Protein AF-A0A2W7P057-F1 (afdb_monomer_lite)

Radius of gyration: 13.1 Å; chains: 1; bounding box: 27×18×42 Å

Sequence (68 aa):
MSALGYEVKSNAQIRQWRTGFRSPSEKNCVGLEKATDGRIRRQDLRPNDWWLIWPEMPGAKNRSIKKK

Secondary structure (DSSP, 8-state):
--TTSS----HHHHHHHHTTSSPPPHHHHHHHHHHTTTSS-HHHH-TTTHHHH-TTSTTGGGTTT---

InterPro domains:
  IPR010982 Lambda repressor-like, DNA-binding domain superfamily [G3DSA:1.10.260.40] (2-52)

pLDDT: mean 78.44, std 13.35, range [41.78, 89.12]

Organism: NCBI:txid3024399

Foldseek 3Di:
DCPQPDDDPDPVVVVCLVVVVDQDDPVVQVSVCSVVVNPRHSCNSCVPCSCVVCVVDPPSVPPPPDDD

Structure (mmCIF, N/CA/C/O backbone):
data_AF-A0A2W7P057-F1
#
_entry.id   AF-A0A2W7P057-F1
#
loop_
_atom_site.group_PDB
_atom_site.id
_atom_site.type_symbol
_atom_site.label_atom_id
_atom_site.label_alt_id
_atom_site.label_comp_id
_atom_site.label_asym_id
_atom_site.label_entity_id
_atom_site.label_seq_id
_atom_site.pdbx_PDB_ins_code
_atom_site.Cartn_x
_atom_site.Cartn_y
_atom_site.Cartn_z
_atom_site.occupancy
_atom_site.B_iso_or_equiv
_atom_site.auth_seq_id
_atom_site.auth_comp_id
_atom_site.auth_asym_id
_atom_site.auth_atom_id
_atom_site.pdbx_PDB_model_num
ATOM 1 N N . MET A 1 1 ? 7.969 0.003 -15.194 1.00 45.19 1 MET A N 1
ATOM 2 C CA . MET A 1 1 ? 6.850 -0.845 -15.670 1.00 45.19 1 MET A CA 1
ATOM 3 C C . MET A 1 1 ? 5.546 -0.144 -15.327 1.00 45.19 1 MET A C 1
ATOM 5 O O . MET A 1 1 ? 5.179 -0.113 -14.160 1.00 45.19 1 MET A O 1
ATOM 9 N N . SER A 1 2 ? 4.895 0.458 -16.322 1.00 48.53 2 SER A N 1
ATOM 10 C CA . SER A 1 2 ? 3.707 1.316 -16.155 1.00 48.53 2 SER A CA 1
ATOM 11 C C . SER A 1 2 ? 2.395 0.568 -16.414 1.00 48.53 2 SER A C 1
ATOM 13 O O . SER A 1 2 ? 1.468 1.126 -16.984 1.00 48.53 2 SER A O 1
ATOM 15 N N . ALA A 1 3 ? 2.306 -0.702 -16.013 1.00 51.62 3 ALA A N 1
ATOM 16 C CA . ALA A 1 3 ? 1.106 -1.509 -16.249 1.00 51.62 3 ALA A CA 1
ATOM 17 C C . ALA A 1 3 ? -0.061 -1.163 -15.300 1.00 51.62 3 ALA A C 1
ATOM 19 O O . ALA A 1 3 ? -1.167 -1.644 -15.498 1.00 51.62 3 ALA A O 1
ATOM 20 N N . LEU A 1 4 ? 0.171 -0.342 -14.267 1.00 55.19 4 LEU A N 1
ATOM 21 C CA . LEU A 1 4 ? -0.751 -0.201 -13.133 1.00 55.19 4 LEU A CA 1
ATOM 22 C C . LEU A 1 4 ? -1.147 1.254 -12.812 1.00 55.19 4 LEU A C 1
ATOM 24 O O . LEU A 1 4 ? -1.765 1.521 -11.784 1.00 55.19 4 LEU A O 1
ATOM 28 N N . GLY A 1 5 ? -0.780 2.211 -13.673 1.00 59.38 5 GLY A N 1
ATOM 29 C CA . GLY A 1 5 ? -1.114 3.632 -13.486 1.00 59.38 5 GLY A CA 1
ATOM 30 C C . GLY A 1 5 ? -0.238 4.386 -12.474 1.00 59.38 5 GLY A C 1
ATOM 31 O O . GLY A 1 5 ? -0.605 5.477 -12.044 1.00 59.38 5 GLY A O 1
ATOM 32 N N . TYR A 1 6 ? 0.917 3.833 -12.090 1.00 65.31 6 TYR A N 1
ATOM 33 C CA . TYR A 1 6 ? 1.930 4.507 -11.268 1.00 65.31 6 TYR A CA 1
ATOM 34 C C . TYR A 1 6 ? 3.347 4.084 -11.672 1.00 65.31 6 TYR A C 1
ATOM 36 O O . TYR A 1 6 ? 3.576 2.974 -12.159 1.00 65.31 6 TYR A O 1
ATOM 44 N N . GLU A 1 7 ? 4.308 4.990 -11.483 1.00 67.44 7 GLU A N 1
ATOM 45 C CA . GLU A 1 7 ? 5.691 4.789 -11.906 1.00 67.44 7 GLU A CA 1
ATOM 46 C C . GLU A 1 7 ? 6.487 4.023 -10.841 1.00 67.44 7 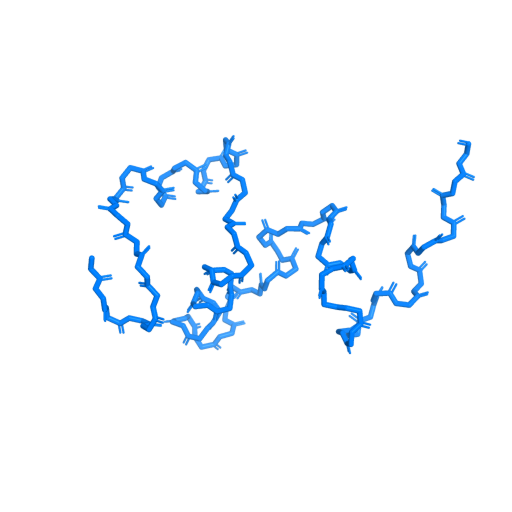GLU A C 1
ATOM 48 O O . GLU A 1 7 ? 6.984 4.579 -9.857 1.00 67.44 7 GLU A O 1
ATOM 53 N N . VAL A 1 8 ? 6.641 2.715 -11.049 1.00 70.94 8 VAL A N 1
ATOM 54 C CA . VAL A 1 8 ? 7.661 1.936 -10.341 1.00 70.94 8 VAL A CA 1
ATOM 55 C C . VAL A 1 8 ? 8.962 2.005 -11.129 1.00 70.94 8 VAL A C 1
ATOM 57 O O . VAL A 1 8 ? 9.073 1.418 -12.211 1.00 70.94 8 VAL A O 1
ATOM 60 N N . LYS A 1 9 ? 9.946 2.710 -10.559 1.00 70.62 9 LYS A N 1
ATOM 61 C CA . LYS A 1 9 ? 11.253 2.961 -11.181 1.00 70.62 9 LYS A CA 1
ATOM 62 C C . LYS A 1 9 ? 12.083 1.687 -11.365 1.00 70.62 9 LYS A C 1
ATOM 64 O O . LYS A 1 9 ? 12.791 1.568 -12.357 1.00 70.62 9 LYS A O 1
ATOM 69 N N . SER A 1 10 ? 12.006 0.723 -10.439 1.00 79.19 10 SER A N 1
ATOM 70 C CA . SER A 1 10 ? 12.773 -0.531 -10.527 1.00 79.19 10 SER A CA 1
ATOM 71 C C . SER A 1 10 ? 12.167 -1.694 -9.729 1.00 79.19 10 SER A C 1
ATOM 73 O O . SER A 1 10 ? 11.491 -1.498 -8.719 1.00 79.19 10 SER A O 1
ATOM 75 N N . ASN A 1 11 ? 12.486 -2.932 -10.129 1.00 79.88 11 ASN A N 1
ATOM 76 C CA . ASN A 1 11 ? 12.121 -4.145 -9.377 1.00 79.88 11 ASN A CA 1
ATOM 77 C C . ASN A 1 11 ? 12.760 -4.195 -7.980 1.00 79.88 11 ASN A C 1
ATOM 79 O O . ASN A 1 11 ? 12.195 -4.783 -7.057 1.00 79.88 11 ASN A O 1
ATOM 83 N N . ALA A 1 12 ? 13.922 -3.558 -7.798 1.00 84.62 12 ALA A N 1
ATOM 84 C CA . ALA A 1 12 ? 14.562 -3.434 -6.492 1.00 84.62 12 ALA A CA 1
ATOM 85 C C . ALA A 1 12 ? 13.688 -2.642 -5.505 1.00 84.62 12 ALA A C 1
ATOM 87 O O . ALA A 1 12 ? 13.604 -3.009 -4.335 1.00 84.62 12 ALA A O 1
ATOM 88 N N . GLN A 1 13 ? 12.970 -1.620 -5.981 1.00 85.19 13 GLN A N 1
ATOM 89 C CA . GLN A 1 13 ? 12.038 -0.843 -5.164 1.00 85.19 13 GLN A CA 1
ATOM 90 C C . GLN A 1 13 ? 10.882 -1.710 -4.639 1.00 85.19 13 GLN A C 1
ATOM 92 O O . GLN A 1 13 ? 10.548 -1.643 -3.460 1.00 85.19 13 GLN A O 1
ATOM 97 N N . ILE A 1 14 ? 10.326 -2.590 -5.480 1.00 82.50 14 ILE A N 1
ATOM 98 C CA . ILE A 1 14 ? 9.283 -3.545 -5.065 1.00 82.50 14 ILE A CA 1
ATOM 99 C C . ILE A 1 14 ? 9.834 -4.518 -4.018 1.00 82.50 14 ILE A C 1
ATOM 101 O O . ILE A 1 14 ? 9.173 -4.800 -3.020 1.00 82.50 14 ILE A O 1
ATOM 105 N N . ARG A 1 15 ? 11.065 -5.013 -4.211 1.00 86.81 15 ARG A N 1
ATOM 106 C CA . ARG A 1 15 ? 11.723 -5.896 -3.235 1.00 86.81 15 ARG A CA 1
ATOM 107 C C . ARG A 1 15 ? 11.891 -5.216 -1.875 1.00 86.81 15 ARG A C 1
ATOM 109 O O . ARG A 1 15 ? 11.602 -5.855 -0.872 1.00 86.81 15 ARG A O 1
ATOM 116 N N . GLN A 1 16 ? 12.284 -3.942 -1.845 1.00 88.06 16 GLN A N 1
ATOM 117 C CA . GLN A 1 16 ? 12.409 -3.167 -0.603 1.00 88.06 16 GLN A CA 1
ATOM 118 C C . GLN A 1 16 ? 11.074 -3.014 0.133 1.00 88.06 16 GLN A C 1
ATOM 120 O O . GLN A 1 16 ? 11.052 -3.061 1.362 1.00 88.06 16 GLN A O 1
ATOM 125 N N . TRP A 1 17 ? 9.968 -2.860 -0.603 1.00 86.94 17 TRP A N 1
ATOM 126 C CA . TRP A 1 17 ? 8.627 -2.839 -0.013 1.00 86.94 17 TRP A CA 1
ATOM 127 C C . TRP A 1 17 ? 8.245 -4.202 0.555 1.00 86.94 17 TRP A C 1
ATOM 129 O O . TRP A 1 17 ? 7.759 -4.287 1.676 1.00 86.94 17 TRP A O 1
ATOM 139 N N . ARG A 1 18 ? 8.539 -5.283 -0.178 1.00 83.56 18 ARG A N 1
ATOM 140 C CA . ARG A 1 18 ? 8.262 -6.654 0.270 1.00 83.56 18 ARG A CA 1
ATOM 141 C C . ARG A 1 18 ? 9.027 -7.024 1.542 1.00 83.56 18 ARG A C 1
ATOM 143 O O . ARG A 1 18 ? 8.501 -7.755 2.369 1.00 83.56 18 ARG A O 1
ATOM 150 N N . THR A 1 19 ? 10.265 -6.556 1.691 1.00 85.62 19 THR A N 1
ATOM 151 C CA . THR A 1 19 ? 11.078 -6.802 2.893 1.00 85.62 19 THR A CA 1
ATOM 152 C C . THR A 1 19 ? 10.776 -5.828 4.033 1.00 85.62 19 THR A C 1
ATOM 154 O O . THR A 1 19 ? 11.415 -5.923 5.074 1.00 85.62 19 THR A O 1
ATOM 157 N N . GLY A 1 20 ? 9.867 -4.862 3.845 1.00 82.06 20 GLY A N 1
ATOM 158 C CA . GLY A 1 20 ? 9.563 -3.831 4.844 1.00 82.06 20 GLY A CA 1
ATOM 159 C C . GLY A 1 20 ? 10.697 -2.827 5.076 1.00 82.06 20 GLY A C 1
ATOM 160 O O . GLY A 1 20 ? 10.644 -2.048 6.020 1.00 82.06 20 GLY A O 1
ATOM 161 N N . PHE A 1 21 ? 11.722 -2.817 4.217 1.00 85.44 21 PHE A N 1
ATOM 162 C CA . PHE A 1 21 ? 12.866 -1.908 4.349 1.00 85.44 21 PHE A CA 1
ATOM 163 C C . PHE A 1 21 ? 12.468 -0.452 4.072 1.00 85.44 21 PHE A C 1
ATOM 165 O O . PHE A 1 21 ? 13.028 0.480 4.645 1.00 85.44 21 PHE A O 1
ATOM 172 N N . ARG A 1 22 ? 11.489 -0.245 3.185 1.00 85.50 22 ARG A N 1
ATOM 173 C CA . ARG A 1 22 ? 10.848 1.053 2.955 1.00 85.50 22 ARG A CA 1
ATOM 174 C C . ARG A 1 22 ? 9.355 0.875 2.748 1.00 85.50 22 ARG A C 1
ATOM 176 O O . ARG A 1 22 ? 8.938 -0.072 2.090 1.00 85.50 22 ARG A O 1
ATOM 183 N N . SER A 1 23 ? 8.575 1.845 3.207 1.00 85.12 23 SER A N 1
ATOM 184 C CA . SER A 1 23 ? 7.153 1.917 2.878 1.00 85.12 23 SER A CA 1
ATOM 185 C C . SER A 1 23 ? 6.958 2.549 1.493 1.00 85.12 23 SER A C 1
ATOM 187 O O . SER A 1 23 ? 7.615 3.551 1.180 1.00 85.12 23 SER A O 1
ATOM 189 N N . PRO A 1 24 ? 6.063 2.016 0.643 1.00 87.75 24 PRO A N 1
ATOM 190 C CA . PRO A 1 24 ? 5.672 2.686 -0.591 1.00 87.75 24 PRO A CA 1
ATOM 191 C C . PRO A 1 24 ? 5.076 4.070 -0.307 1.00 87.75 24 PRO A C 1
ATOM 193 O O . PRO A 1 24 ? 4.555 4.348 0.776 1.00 87.75 24 PRO A O 1
ATOM 196 N N . SER A 1 25 ? 5.158 4.960 -1.297 1.00 87.88 25 SER A N 1
ATOM 197 C CA . SER A 1 25 ? 4.424 6.224 -1.261 1.00 87.88 25 SER A CA 1
ATOM 198 C C . SER A 1 25 ? 2.926 5.981 -1.434 1.00 87.88 25 SER A C 1
ATOM 200 O O . SER A 1 25 ? 2.483 4.921 -1.875 1.00 87.88 25 SER A O 1
ATOM 202 N N . GLU A 1 26 ? 2.144 7.002 -1.135 1.00 87.12 26 GLU A N 1
ATOM 203 C CA . GLU A 1 26 ? 0.682 6.982 -1.140 1.00 87.12 26 GLU A CA 1
ATOM 204 C C . GLU A 1 26 ? 0.122 6.590 -2.512 1.00 87.12 26 GLU A C 1
ATOM 206 O O . GLU A 1 26 ? -0.686 5.668 -2.630 1.00 87.12 26 GLU A O 1
ATOM 211 N N . LYS A 1 27 ? 0.653 7.212 -3.574 1.00 86.44 27 LYS A N 1
ATOM 212 C CA . LYS A 1 27 ? 0.313 6.894 -4.970 1.00 86.44 27 LYS A CA 1
ATOM 213 C C . LYS A 1 27 ? 0.623 5.437 -5.319 1.00 86.44 27 LYS A C 1
ATOM 215 O O . LYS A 1 27 ? -0.179 4.781 -5.977 1.00 86.44 27 LYS A O 1
ATOM 220 N N . ASN A 1 28 ? 1.754 4.916 -4.840 1.00 86.94 28 ASN A N 1
ATOM 221 C CA . ASN A 1 28 ? 2.148 3.529 -5.085 1.00 86.94 28 ASN A CA 1
ATOM 222 C C . ASN A 1 28 ? 1.261 2.542 -4.319 1.00 86.94 28 ASN A C 1
ATOM 224 O O . ASN A 1 28 ? 0.979 1.468 -4.837 1.00 86.94 28 ASN A O 1
ATOM 228 N N . CYS A 1 29 ? 0.789 2.905 -3.122 1.00 88.69 29 CYS A N 1
ATOM 229 C CA . CYS A 1 29 ? -0.164 2.092 -2.368 1.00 88.69 29 CYS A CA 1
ATOM 230 C C . CYS A 1 29 ? -1.496 1.969 -3.116 1.00 88.69 29 CYS A C 1
ATOM 232 O O . CYS A 1 29 ? -1.994 0.863 -3.299 1.00 88.69 29 CYS A O 1
ATOM 234 N N . VAL A 1 30 ? -2.045 3.096 -3.584 1.00 86.81 30 VAL A N 1
ATOM 235 C CA . VAL A 1 30 ? -3.277 3.137 -4.398 1.00 86.81 30 VAL A CA 1
ATOM 236 C C . VAL A 1 30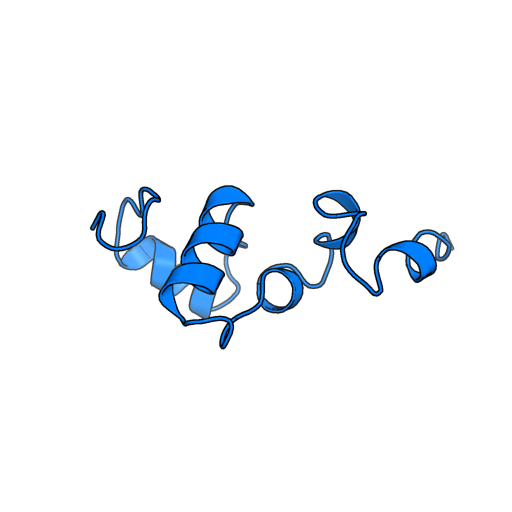 ? -3.122 2.294 -5.655 1.00 86.81 30 VAL A C 1
ATOM 238 O O . VAL A 1 30 ? -4.010 1.531 -6.027 1.00 86.81 30 VAL A O 1
ATOM 241 N N . GLY A 1 31 ? -1.978 2.446 -6.306 1.00 86.44 31 GLY A N 1
ATOM 242 C CA . GLY A 1 31 ? -1.634 1.704 -7.492 1.00 86.44 31 GLY A CA 1
ATOM 243 C C . GLY A 1 31 ? -1.564 0.196 -7.264 1.00 86.44 31 GLY A C 1
ATOM 244 O O . GLY A 1 31 ? -2.188 -0.554 -8.007 1.00 86.44 31 GLY A O 1
ATOM 245 N N . LEU A 1 32 ? -0.838 -0.247 -6.233 1.00 85.25 32 LEU A N 1
ATOM 246 C CA . LEU A 1 32 ? -0.725 -1.661 -5.859 1.00 85.25 32 LEU A CA 1
ATOM 247 C C . LEU A 1 32 ? -2.084 -2.267 -5.508 1.00 85.25 32 LEU A C 1
ATOM 249 O O . LEU A 1 32 ? -2.375 -3.396 -5.890 1.00 85.25 32 LEU A O 1
ATOM 253 N N . GLU A 1 33 ? -2.928 -1.519 -4.806 1.00 88.62 33 GLU A N 1
ATOM 254 C CA . GLU A 1 33 ? -4.275 -1.968 -4.468 1.00 88.62 33 GLU A CA 1
ATOM 255 C C . GLU A 1 33 ? -5.120 -2.196 -5.723 1.00 88.62 33 GLU A C 1
ATOM 257 O O . GLU A 1 33 ? -5.700 -3.266 -5.873 1.00 88.62 33 GLU A O 1
ATOM 262 N N . LYS A 1 34 ? -5.121 -1.251 -6.672 1.00 86.00 34 LYS A N 1
ATOM 263 C CA . LYS A 1 34 ? -5.813 -1.423 -7.961 1.00 86.00 34 LYS A CA 1
ATOM 264 C C . LYS A 1 34 ? -5.227 -2.569 -8.784 1.00 86.00 34 LYS A C 1
ATOM 266 O O . LYS A 1 34 ? -5.963 -3.347 -9.365 1.00 86.00 34 LYS A O 1
ATOM 271 N N . ALA A 1 35 ? -3.904 -2.686 -8.803 1.00 83.75 35 ALA A N 1
ATOM 272 C CA . ALA A 1 35 ? -3.180 -3.726 -9.523 1.00 83.75 35 ALA A CA 1
ATOM 273 C C . ALA A 1 35 ? -3.472 -5.144 -9.046 1.00 83.75 35 ALA A C 1
ATOM 275 O O . ALA A 1 35 ? -3.296 -6.106 -9.788 1.00 83.75 35 ALA A O 1
ATOM 276 N N . THR A 1 36 ? -3.823 -5.266 -7.772 1.00 86.06 36 THR A N 1
ATOM 277 C CA . THR A 1 36 ? -4.070 -6.543 -7.114 1.00 86.06 36 THR A CA 1
ATOM 278 C C . THR A 1 36 ? -5.556 -6.778 -6.868 1.00 86.06 36 THR A C 1
ATOM 280 O O . THR A 1 36 ? -5.891 -7.672 -6.093 1.00 86.06 36 THR A O 1
ATOM 283 N N . ASP A 1 37 ? -6.433 -5.985 -7.496 1.00 85.94 37 ASP A N 1
ATOM 284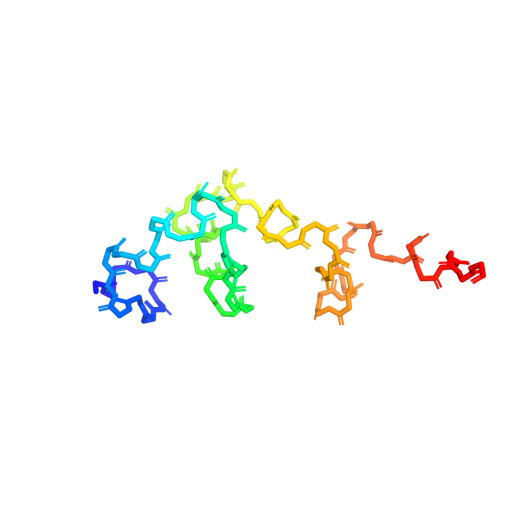 C CA . ASP A 1 37 ? -7.889 -6.005 -7.302 1.00 85.94 37 ASP A CA 1
ATOM 285 C C . ASP A 1 37 ? -8.295 -5.991 -5.818 1.00 85.94 37 ASP A C 1
ATOM 287 O O . ASP A 1 37 ? -9.171 -6.724 -5.365 1.00 85.94 37 ASP A O 1
ATOM 291 N N . GLY A 1 38 ? -7.606 -5.178 -5.015 1.00 85.25 38 GLY A N 1
ATOM 292 C CA . GLY A 1 38 ? -7.880 -5.030 -3.586 1.00 85.25 38 GLY A CA 1
ATOM 293 C C . GLY A 1 38 ? -7.374 -6.175 -2.703 1.00 85.25 38 GLY A C 1
ATOM 294 O O . GLY A 1 38 ? -7.678 -6.184 -1.508 1.00 85.25 38 GLY A O 1
ATOM 295 N N . ARG A 1 39 ? -6.584 -7.120 -3.239 1.00 88.19 39 ARG A N 1
ATOM 296 C CA . ARG A 1 39 ? -5.908 -8.152 -2.425 1.00 88.19 39 ARG A CA 1
ATOM 297 C C . ARG A 1 39 ? -4.864 -7.556 -1.488 1.00 88.19 39 ARG A C 1
ATOM 299 O O . ARG A 1 39 ? -4.702 -8.056 -0.381 1.00 88.19 39 ARG A O 1
ATOM 306 N N . ILE A 1 40 ? -4.158 -6.515 -1.928 1.00 86.62 40 ILE A N 1
ATOM 307 C CA . ILE A 1 40 ? -3.244 -5.741 -1.085 1.00 86.62 40 ILE A CA 1
ATOM 308 C C . ILE A 1 40 ? -3.896 -4.395 -0.805 1.00 86.62 40 ILE A C 1
ATOM 310 O O . ILE A 1 40 ? -4.099 -3.611 -1.730 1.00 86.62 40 ILE A O 1
ATOM 314 N N . ARG A 1 41 ? -4.196 -4.089 0.459 1.00 88.38 41 ARG A N 1
ATOM 315 C CA . ARG A 1 41 ? -4.770 -2.788 0.821 1.00 88.38 41 ARG A CA 1
ATOM 316 C C . ARG A 1 41 ? -3.671 -1.798 1.173 1.00 88.38 41 ARG A C 1
ATOM 318 O O . ARG A 1 41 ? -2.603 -2.156 1.669 1.00 88.38 41 ARG A O 1
ATOM 325 N N . ARG A 1 42 ? -3.960 -0.506 1.002 1.00 89.12 42 ARG A N 1
ATOM 326 C CA . ARG A 1 42 ? -3.039 0.577 1.414 1.00 89.12 42 ARG A CA 1
ATOM 327 C C . ARG A 1 42 ? -2.717 0.522 2.910 1.00 89.12 42 ARG A C 1
ATOM 329 O O . ARG A 1 42 ? -1.609 0.864 3.306 1.00 89.12 42 ARG A O 1
ATOM 336 N N . GLN A 1 43 ? -3.673 0.053 3.716 1.00 87.56 43 GLN A N 1
ATOM 337 C CA . GLN A 1 43 ? -3.532 -0.129 5.163 1.00 87.56 43 GLN A CA 1
ATOM 338 C C . GLN A 1 43 ? -2.475 -1.185 5.518 1.00 87.56 43 GLN A C 1
ATOM 340 O O . GLN A 1 43 ? -1.725 -0.988 6.471 1.00 87.56 43 GLN A O 1
ATOM 345 N N . ASP A 1 44 ? -2.377 -2.257 4.724 1.00 86.19 44 ASP A N 1
ATOM 346 C CA . ASP A 1 44 ? -1.402 -3.338 4.923 1.00 86.19 44 ASP A CA 1
ATOM 347 C C . ASP A 1 44 ? 0.016 -2.885 4.555 1.00 86.19 44 ASP A C 1
ATOM 349 O O . ASP A 1 44 ? 0.994 -3.278 5.186 1.00 86.19 44 ASP A O 1
ATOM 353 N N . LEU A 1 45 ? 0.129 -2.012 3.549 1.00 85.69 45 LEU A N 1
ATOM 354 C CA . LEU A 1 45 ? 1.401 -1.435 3.110 1.00 85.69 45 LEU A CA 1
ATOM 355 C C . LEU A 1 45 ? 1.930 -0.344 4.054 1.00 85.69 45 LEU A C 1
ATOM 357 O O . LEU A 1 45 ? 3.133 -0.077 4.068 1.00 85.69 45 LEU A O 1
ATOM 361 N N . ARG A 1 46 ? 1.043 0.315 4.807 1.00 87.88 46 ARG A N 1
ATOM 362 C CA . ARG A 1 46 ? 1.360 1.452 5.687 1.00 87.88 46 ARG A CA 1
ATOM 363 C C . ARG A 1 46 ? 0.675 1.357 7.056 1.00 87.88 46 ARG A C 1
ATOM 365 O O . ARG A 1 46 ? -0.040 2.276 7.444 1.00 87.88 46 ARG A O 1
ATOM 372 N N . PRO A 1 47 ? 0.910 0.299 7.850 1.00 85.94 47 PRO A N 1
ATOM 373 C CA . PRO A 1 47 ? 0.164 0.030 9.083 1.00 85.94 47 PRO A CA 1
ATOM 374 C C . PRO A 1 47 ? 0.359 1.061 10.206 1.00 85.94 47 PRO A C 1
ATOM 376 O O . PRO A 1 47 ? -0.345 0.968 11.209 1.00 85.94 47 PRO A O 1
ATOM 379 N N . ASN A 1 48 ? 1.286 2.015 10.060 1.00 84.62 48 ASN A N 1
ATOM 380 C CA . ASN A 1 48 ? 1.649 2.996 11.089 1.00 84.62 48 ASN A CA 1
ATOM 381 C C . ASN A 1 48 ? 1.138 4.416 10.803 1.00 84.62 48 ASN A C 1
ATOM 383 O O . ASN A 1 48 ? 1.109 5.242 11.710 1.00 84.62 48 ASN A O 1
ATOM 387 N N . ASP A 1 49 ? 0.780 4.716 9.557 1.00 86.62 49 ASP A N 1
ATOM 388 C CA . ASP A 1 49 ? 0.508 6.082 9.107 1.00 86.62 49 ASP A CA 1
ATOM 389 C C . ASP A 1 49 ? -0.606 6.181 8.053 1.00 86.62 49 ASP A C 1
ATOM 391 O O . ASP A 1 49 ? -0.998 7.288 7.688 1.00 86.62 49 ASP A O 1
ATOM 395 N N . TRP A 1 50 ? -1.188 5.061 7.601 1.00 88.06 50 TRP A N 1
ATOM 396 C CA . TRP A 1 50 ? -2.261 5.074 6.597 1.00 88.06 50 TRP A CA 1
ATOM 397 C C . TRP A 1 50 ? -3.458 5.957 6.987 1.00 88.06 50 TRP A C 1
ATOM 399 O O . TRP A 1 50 ? -4.039 6.602 6.120 1.00 88.06 50 TRP A O 1
ATOM 409 N N . TRP A 1 51 ? -3.819 6.030 8.275 1.00 86.81 51 TRP A N 1
ATOM 410 C CA . TRP A 1 51 ? -4.954 6.836 8.759 1.00 86.81 51 TRP A CA 1
ATOM 411 C C . TRP A 1 51 ? -4.703 8.343 8.723 1.00 86.81 51 TRP A C 1
ATOM 413 O O . TRP A 1 51 ? -5.659 9.110 8.772 1.00 86.81 51 TRP A O 1
ATOM 423 N N . LEU A 1 52 ? -3.438 8.771 8.667 1.00 87.81 52 LEU A N 1
ATOM 424 C CA . LEU A 1 52 ? -3.079 10.184 8.521 1.00 87.81 52 LEU A CA 1
ATOM 425 C C . LEU A 1 52 ? -3.248 10.653 7.072 1.00 87.81 52 LEU A C 1
ATOM 427 O O . LEU A 1 52 ? -3.492 11.829 6.832 1.00 87.81 52 LEU A O 1
ATOM 431 N N . ILE A 1 53 ? -3.114 9.728 6.124 1.00 87.94 53 ILE A N 1
ATOM 432 C CA . ILE A 1 53 ? -3.096 10.003 4.685 1.00 87.94 53 ILE A CA 1
ATOM 433 C C . ILE A 1 53 ? -4.482 9.801 4.083 1.00 87.94 53 ILE A C 1
ATOM 435 O O . ILE A 1 53 ? -4.929 10.613 3.281 1.00 87.94 53 ILE A O 1
ATOM 439 N N . TRP A 1 54 ? -5.152 8.716 4.481 1.00 87.88 54 TRP A N 1
ATOM 440 C CA . TRP A 1 54 ? -6.504 8.365 4.056 1.00 87.88 54 TRP A CA 1
ATOM 441 C C . TRP A 1 54 ? -7.449 8.377 5.264 1.00 87.88 54 TRP A C 1
ATOM 443 O O . TRP A 1 54 ? -7.895 7.313 5.715 1.00 87.88 54 TRP A O 1
ATOM 453 N N . PRO A 1 55 ? -7.742 9.555 5.846 1.00 84.50 55 PRO A N 1
ATOM 454 C CA . PRO A 1 55 ? -8.653 9.667 6.984 1.00 84.50 55 PRO A CA 1
ATOM 455 C C . PRO A 1 55 ? -10.092 9.243 6.643 1.00 84.50 55 PRO A C 1
ATOM 457 O O . PRO A 1 55 ? -10.876 8.932 7.541 1.00 84.50 55 PRO A O 1
ATOM 460 N N . GLU A 1 56 ? -10.449 9.201 5.357 1.00 86.75 56 GLU A N 1
ATOM 461 C CA . GLU A 1 56 ? -11.736 8.719 4.862 1.00 86.75 56 GLU A CA 1
ATOM 462 C C . GLU A 1 56 ? -11.908 7.196 4.982 1.00 86.75 56 GLU A C 1
ATOM 464 O O . GLU A 1 56 ? -13.035 6.700 4.928 1.00 86.75 56 GLU A O 1
ATOM 469 N N . MET A 1 57 ? -10.821 6.437 5.168 1.00 83.56 57 MET A N 1
ATOM 470 C CA . MET A 1 57 ? -10.899 4.982 5.260 1.00 83.56 57 MET A CA 1
ATOM 471 C C . MET A 1 57 ? -11.489 4.503 6.603 1.00 83.56 57 MET A C 1
ATOM 473 O O . MET A 1 57 ? -11.189 5.050 7.673 1.00 83.56 57 MET A O 1
ATOM 477 N N . PRO A 1 58 ? -12.285 3.416 6.587 1.00 78.69 58 PRO A N 1
ATOM 478 C CA . PRO A 1 58 ? -12.830 2.825 7.804 1.00 78.69 58 PRO A CA 1
ATOM 479 C C . PRO A 1 58 ? -11.697 2.370 8.736 1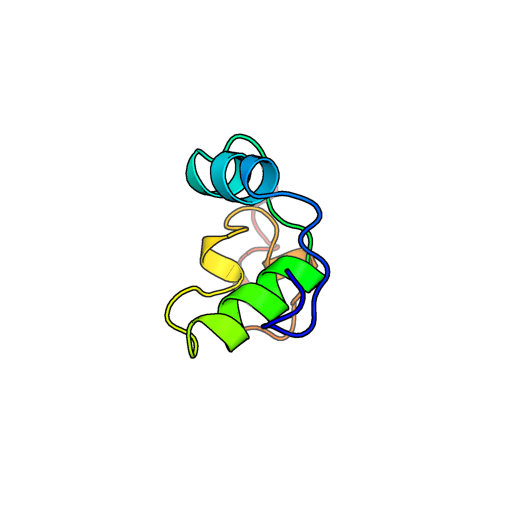.00 78.69 58 PRO A C 1
ATOM 481 O O . PRO A 1 58 ? -10.764 1.688 8.318 1.00 78.69 58 PRO A O 1
ATOM 484 N N . GLY A 1 59 ? -11.776 2.776 10.007 1.00 77.06 59 GLY A N 1
ATOM 485 C CA . GLY A 1 59 ? -10.772 2.491 11.042 1.00 77.06 59 GLY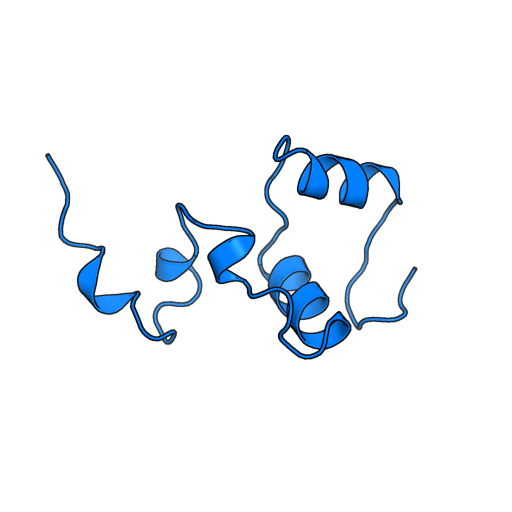 A CA 1
ATOM 486 C C . GLY A 1 59 ? -9.798 3.638 11.342 1.00 77.06 59 GLY A C 1
ATOM 487 O O . GLY A 1 59 ? -9.175 3.620 12.404 1.00 77.06 59 GLY A O 1
ATOM 488 N N . ALA A 1 60 ? -9.712 4.665 10.486 1.00 77.69 60 ALA A N 1
ATOM 489 C CA . ALA A 1 60 ? -8.851 5.827 10.726 1.00 77.69 60 ALA A CA 1
ATOM 490 C C . ALA A 1 60 ? -9.318 6.658 11.935 1.00 77.69 60 ALA A C 1
ATOM 492 O O . ALA A 1 60 ? -8.519 7.050 12.785 1.00 77.69 60 ALA A O 1
ATOM 493 N N . LYS A 1 61 ? -10.639 6.843 12.066 1.00 64.06 61 LYS A N 1
ATOM 494 C CA . LYS A 1 61 ? -11.271 7.700 13.087 1.00 64.06 61 LYS A CA 1
ATOM 495 C C . LYS A 1 61 ? -10.947 7.310 14.537 1.00 64.06 61 LYS A C 1
ATOM 497 O O . LYS A 1 61 ? -10.949 8.174 15.403 1.00 64.06 61 LYS A O 1
ATOM 502 N N . ASN A 1 62 ? -10.631 6.038 14.799 1.00 61.31 62 ASN A N 1
ATOM 503 C CA . ASN A 1 62 ? -10.394 5.524 16.155 1.00 61.31 62 ASN A CA 1
ATOM 504 C C . ASN A 1 62 ? -8.918 5.514 16.590 1.00 61.31 62 ASN A C 1
ATOM 506 O O . ASN A 1 62 ? -8.634 5.182 17.740 1.00 61.31 62 ASN A O 1
ATOM 510 N N . ARG A 1 63 ? -7.961 5.833 15.705 1.00 63.88 63 ARG A N 1
ATOM 511 C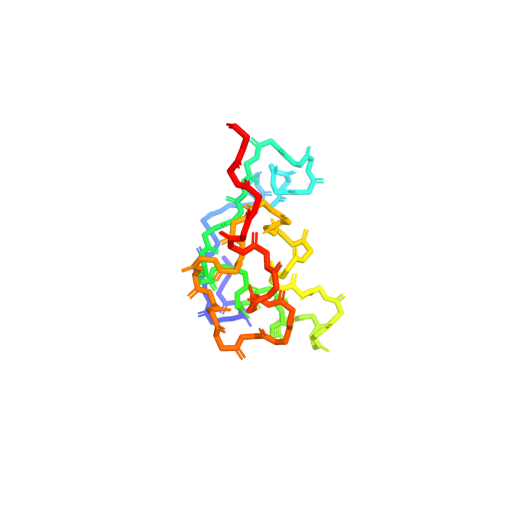 CA . ARG A 1 63 ? -6.521 5.687 16.012 1.00 63.88 63 ARG A CA 1
ATOM 512 C C . ARG A 1 63 ? -5.840 6.960 16.508 1.00 63.88 63 ARG A C 1
ATOM 514 O O . ARG A 1 63 ? -4.814 6.858 17.175 1.00 63.88 63 ARG A O 1
ATOM 521 N N . SER A 1 64 ? -6.423 8.135 16.282 1.00 56.31 64 SER A N 1
ATOM 522 C CA . SER A 1 64 ? -5.810 9.426 16.639 1.00 56.31 64 SER A CA 1
ATOM 523 C C . SER A 1 64 ? -5.709 9.712 18.149 1.00 56.31 64 SER A C 1
ATOM 525 O O . SER A 1 64 ? -5.158 10.741 18.525 1.00 56.31 64 SER A O 1
ATOM 527 N N . ILE A 1 65 ? -6.212 8.831 19.026 1.00 57.50 65 ILE A N 1
ATOM 528 C CA . ILE A 1 65 ? -6.358 9.110 20.470 1.00 57.50 65 ILE A CA 1
ATOM 529 C C . ILE A 1 65 ? -5.205 8.553 21.331 1.00 57.50 65 ILE A C 1
ATOM 531 O O . ILE A 1 65 ? -5.065 8.938 22.487 1.00 57.50 65 ILE A O 1
ATOM 535 N N . LYS A 1 66 ? -4.300 7.712 20.813 1.00 47.56 66 LYS A N 1
ATOM 536 C CA . LYS A 1 66 ? -3.165 7.230 21.626 1.00 47.56 66 LYS A CA 1
ATOM 537 C C . LYS A 1 66 ? -1.950 8.156 21.531 1.00 47.56 66 LYS A C 1
ATOM 539 O O . LYS A 1 66 ? -0.965 7.824 20.880 1.00 47.56 66 LYS A O 1
ATOM 544 N N . LYS A 1 67 ? -2.008 9.293 22.229 1.00 44.22 67 LYS A N 1
ATOM 545 C CA . LYS A 1 67 ? -0.803 9.953 22.752 1.00 44.22 67 LYS A CA 1
ATOM 546 C C . LYS A 1 67 ? -0.609 9.504 24.203 1.00 44.22 67 LYS A C 1
ATOM 548 O O . LYS A 1 67 ? -1.508 9.695 25.016 1.00 44.22 67 LYS A O 1
ATOM 553 N N . LYS A 1 68 ? 0.519 8.851 24.483 1.00 41.78 68 LYS A N 1
ATOM 554 C CA . LYS A 1 68 ? 1.056 8.657 25.834 1.00 41.78 68 LYS A CA 1
ATOM 555 C C . LYS A 1 68 ? 2.171 9.673 26.029 1.00 41.78 68 LYS A C 1
ATOM 557 O O . LYS A 1 68 ? 2.874 9.919 25.022 1.00 41.78 68 LYS A O 1
#